Protein AF-A0AA40AKU8-F1 (afdb_monomer)

Sequence (70 aa):
MTPWLLVPLAVAVGVHCHGGIFNYTIDGSTIQRRWWGDPIRDVDHPYLACNRGIPLAAHTPTLHAPVRAG

Mean predicted aligned error: 12.61 Å

pLDDT: mean 71.83, std 14.51, range [42.47, 96.0]

Solvent-accessible surface area (backbone atoms only — not comparable to full-atom values): 5089 Å² total; per-residue (Å²): 138,83,82,84,81,83,73,81,81,75,78,77,75,74,79,81,79,54,71,55,53,50,60,52,70,56,98,88,42,81,43,82,45,70,42,54,28,77,82,81,87,54,94,84,43,97,35,66,91,73,48,81,40,48,90,81,54,92,57,83,80,79,77,76,78,86,75,80,89,132

Structure (mmCIF, N/CA/C/O backbone):
data_AF-A0AA40AKU8-F1
#
_entry.id   AF-A0AA40AKU8-F1
#
loop_
_atom_site.group_PDB
_atom_site.id
_atom_site.type_symbol
_atom_site.label_atom_id
_atom_site.label_alt_id
_atom_site.label_comp_id
_atom_site.label_asym_id
_atom_site.label_entity_id
_atom_site.label_seq_id
_atom_site.pdbx_PDB_ins_code
_atom_site.Cartn_x
_atom_site.Cartn_y
_atom_site.Cartn_z
_atom_site.occupancy
_atom_site.B_iso_or_equiv
_atom_site.a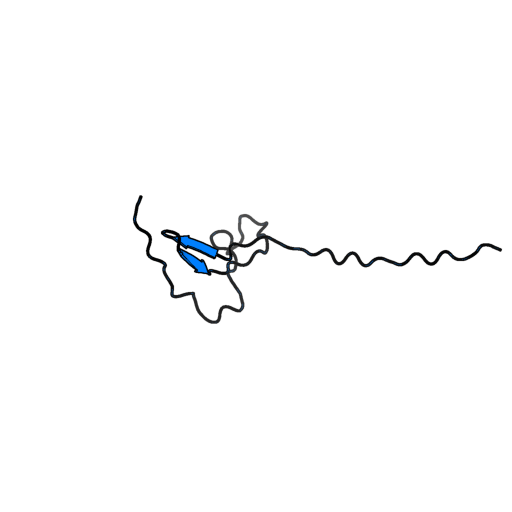uth_seq_id
_atom_site.auth_comp_id
_atom_site.auth_asym_id
_atom_site.auth_atom_id
_atom_site.pdbx_PDB_model_num
ATOM 1 N N . MET A 1 1 ? 28.611 49.695 -27.394 1.00 42.47 1 MET A N 1
ATOM 2 C CA . MET A 1 1 ? 29.231 48.676 -26.522 1.00 42.47 1 MET A CA 1
ATOM 3 C C . MET A 1 1 ? 28.151 48.224 -25.552 1.00 42.47 1 MET A C 1
ATOM 5 O O . MET A 1 1 ? 27.712 49.013 -24.730 1.00 42.47 1 MET A O 1
ATOM 9 N N . THR A 1 2 ? 27.590 47.046 -25.799 1.00 47.59 2 THR A N 1
ATOM 10 C CA . THR A 1 2 ? 26.339 46.521 -25.224 1.00 47.59 2 THR A CA 1
ATOM 11 C C . THR A 1 2 ? 26.584 45.925 -23.831 1.00 47.59 2 THR A C 1
ATOM 13 O O . THR A 1 2 ? 27.573 45.209 -23.673 1.00 47.59 2 THR A O 1
ATOM 16 N N . PRO A 1 3 ? 25.735 46.186 -22.818 1.00 54.62 3 PRO A N 1
ATOM 17 C CA . PRO A 1 3 ? 25.910 45.594 -21.499 1.00 54.62 3 PRO A CA 1
ATOM 18 C C . PRO A 1 3 ? 25.427 44.139 -21.507 1.00 54.62 3 PRO A C 1
ATOM 20 O O . PRO A 1 3 ? 24.361 43.817 -22.032 1.00 54.62 3 PRO A O 1
ATOM 23 N N . TRP A 1 4 ? 26.241 43.261 -20.929 1.00 53.78 4 TRP A N 1
ATOM 24 C CA . TRP A 1 4 ? 25.958 41.845 -20.745 1.00 53.78 4 TRP A CA 1
ATOM 25 C C . TRP A 1 4 ? 24.808 41.673 -19.749 1.00 53.78 4 TRP A C 1
ATOM 27 O O . TRP A 1 4 ? 24.971 41.920 -18.555 1.00 53.78 4 TRP A O 1
ATOM 37 N N . LEU A 1 5 ? 23.637 41.258 -20.237 1.00 55.44 5 LEU A N 1
ATOM 38 C CA . LEU A 1 5 ? 22.559 40.771 -19.381 1.00 55.44 5 LEU A CA 1
ATOM 39 C C . LEU A 1 5 ? 23.010 39.446 -18.749 1.00 55.44 5 LEU A C 1
ATOM 41 O O . LEU A 1 5 ? 23.112 38.427 -19.430 1.00 55.44 5 LEU A O 1
ATOM 45 N N . LEU A 1 6 ? 23.265 39.455 -17.442 1.00 56.75 6 LEU A N 1
ATOM 46 C CA . LEU A 1 6 ? 23.347 38.232 -16.650 1.00 56.75 6 LEU A CA 1
ATOM 47 C C . LEU A 1 6 ? 21.921 37.717 -16.446 1.00 56.75 6 LEU A C 1
ATOM 49 O O . LEU A 1 6 ? 21.175 38.242 -15.622 1.00 56.75 6 LEU A O 1
ATOM 53 N N . VAL A 1 7 ? 21.529 36.710 -17.223 1.00 62.38 7 VAL A N 1
ATOM 54 C CA . VAL A 1 7 ? 20.298 35.955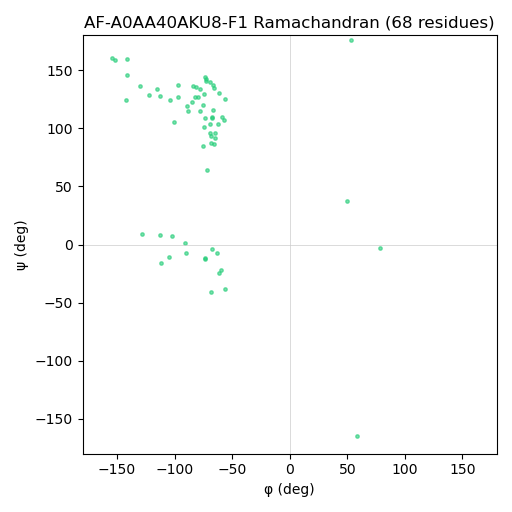 -16.974 1.00 62.38 7 VAL A CA 1
ATOM 55 C C . VAL A 1 7 ? 20.597 34.973 -15.839 1.00 62.38 7 VAL A C 1
ATOM 57 O O . VAL A 1 7 ? 21.435 34.088 -16.030 1.00 62.38 7 VAL A O 1
ATOM 60 N N . PRO A 1 8 ? 19.970 35.089 -14.654 1.00 57.72 8 PRO A N 1
ATOM 61 C CA . PRO A 1 8 ? 20.105 34.056 -13.644 1.00 57.72 8 PRO A CA 1
ATOM 62 C C . PRO A 1 8 ? 19.417 32.795 -14.173 1.00 57.72 8 PRO A C 1
ATOM 64 O O . PRO A 1 8 ? 18.208 32.782 -14.408 1.00 57.72 8 PRO A O 1
ATOM 67 N N . LEU A 1 9 ? 20.202 31.739 -14.389 1.00 55.97 9 LEU A N 1
ATOM 68 C CA . LEU A 1 9 ? 19.696 30.402 -14.669 1.00 55.97 9 LEU A CA 1
ATOM 69 C C . LEU A 1 9 ? 18.949 29.929 -13.418 1.00 55.97 9 LEU A C 1
ATOM 71 O O . LEU A 1 9 ? 19.546 29.395 -12.484 1.00 55.97 9 LEU A O 1
ATOM 75 N N . ALA A 1 10 ? 17.644 30.183 -13.371 1.00 55.84 10 ALA A N 1
ATOM 76 C CA . ALA A 1 10 ? 16.775 29.592 -12.375 1.00 55.84 10 ALA A CA 1
ATOM 77 C C . ALA A 1 10 ? 16.815 28.075 -12.590 1.00 55.84 10 ALA A C 1
ATOM 79 O O . ALA A 1 10 ? 16.237 27.553 -13.543 1.00 55.84 10 ALA A O 1
ATOM 80 N N . VAL A 1 11 ? 17.547 27.367 -11.728 1.00 56.97 11 VAL A N 1
ATOM 81 C CA . VAL A 1 11 ? 17.476 25.911 -11.647 1.00 56.97 11 VAL A CA 1
ATOM 82 C C . VAL A 1 11 ? 16.065 25.596 -11.168 1.00 56.97 11 VAL A C 1
ATOM 84 O O . VAL A 1 11 ? 15.764 25.665 -9.978 1.00 56.97 11 VAL A O 1
ATOM 87 N N . ALA A 1 12 ? 15.175 25.307 -12.113 1.00 53.16 12 ALA A N 1
ATOM 88 C CA . ALA A 1 12 ? 13.886 24.711 -11.830 1.00 53.16 12 ALA A CA 1
ATOM 89 C C . ALA A 1 12 ? 14.158 23.303 -11.293 1.00 53.16 12 ALA A C 1
ATOM 91 O O . ALA A 1 12 ? 14.227 22.333 -12.046 1.00 53.16 12 ALA A O 1
ATOM 92 N N . VAL A 1 13 ? 14.383 23.193 -9.982 1.00 52.41 13 VAL A N 1
ATOM 93 C CA . VAL A 1 13 ? 14.364 21.909 -9.289 1.00 52.41 13 VAL A CA 1
ATOM 94 C C . VAL A 1 13 ? 12.906 21.465 -9.334 1.00 52.41 13 VAL A C 1
ATOM 96 O O . VAL A 1 13 ? 12.098 21.841 -8.488 1.00 52.41 13 VAL A O 1
ATOM 99 N N . GLY A 1 14 ? 12.533 20.774 -10.411 1.00 43.12 14 GLY A N 1
ATOM 100 C CA . GLY A 1 14 ? 11.211 20.194 -10.561 1.00 43.12 14 GLY A CA 1
ATOM 101 C C . GLY A 1 14 ? 10.987 19.268 -9.381 1.00 43.12 14 GLY A C 1
ATOM 102 O O . GLY A 1 14 ? 11.610 18.210 -9.289 1.00 43.12 14 GLY A O 1
ATOM 103 N N . VAL A 1 15 ? 10.142 19.682 -8.442 1.00 48.66 15 VAL A N 1
ATOM 104 C CA . VAL A 1 15 ? 9.731 18.808 -7.355 1.00 48.66 15 VAL A CA 1
ATOM 105 C C . VAL A 1 15 ? 8.850 17.746 -8.002 1.00 48.66 15 VAL A C 1
ATOM 107 O O . VAL A 1 15 ? 7.670 17.969 -8.259 1.00 48.66 15 VAL A O 1
ATOM 110 N N . HIS A 1 16 ? 9.440 16.599 -8.335 1.00 55.31 16 HIS A N 1
ATOM 111 C CA . HIS A 1 16 ? 8.717 15.410 -8.774 1.00 55.31 16 HIS A CA 1
ATOM 112 C C . HIS A 1 16 ? 7.985 14.805 -7.567 1.00 55.31 16 HIS A C 1
ATOM 114 O O . HIS A 1 16 ? 8.293 13.706 -7.108 1.00 55.31 16 HIS A O 1
ATOM 120 N N . CYS A 1 17 ? 7.030 15.551 -7.010 1.00 49.97 17 CYS A N 1
ATOM 121 C CA . CYS A 1 17 ? 6.083 15.033 -6.037 1.00 49.97 17 CYS A CA 1
ATOM 122 C C . CYS A 1 17 ? 5.168 14.047 -6.763 1.00 49.97 17 CYS A C 1
ATOM 124 O O . CYS A 1 17 ? 4.165 14.438 -7.355 1.00 49.97 17 CYS A O 1
ATOM 126 N N . HIS A 1 18 ? 5.522 12.768 -6.737 1.00 72.81 18 HIS A N 1
ATOM 127 C CA . HIS A 1 18 ? 4.601 11.707 -7.111 1.00 72.81 18 HIS A CA 1
ATOM 128 C C . HIS A 1 18 ? 3.725 11.354 -5.898 1.00 72.81 18 HIS A C 1
ATOM 130 O O . HIS A 1 18 ? 4.202 11.309 -4.761 1.00 72.81 18 HIS A O 1
ATOM 136 N N . GLY A 1 19 ? 2.422 11.181 -6.127 1.00 74.38 19 GLY A N 1
ATOM 137 C CA . GLY A 1 19 ? 1.453 10.880 -5.072 1.00 74.38 19 GLY A CA 1
ATOM 138 C C . GLY A 1 19 ? 1.582 9.441 -4.572 1.00 74.38 19 GLY A C 1
ATOM 139 O O . GLY A 1 19 ? 1.840 8.531 -5.350 1.00 74.38 19 GLY A O 1
ATOM 140 N N . GLY A 1 20 ? 1.375 9.231 -3.274 1.00 78.75 20 GLY A N 1
ATOM 141 C CA . GLY A 1 20 ? 1.365 7.909 -2.648 1.00 78.75 20 GLY A CA 1
ATOM 142 C C . GLY A 1 20 ? 0.285 7.820 -1.575 1.00 78.75 20 GLY A C 1
ATOM 143 O O . GLY A 1 20 ?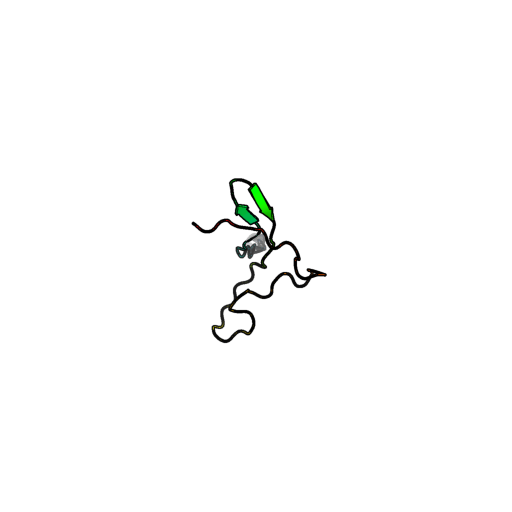 -0.189 8.840 -1.070 1.00 78.75 20 GLY A O 1
ATOM 144 N N . ILE A 1 21 ? -0.110 6.597 -1.224 1.00 80.81 21 ILE A N 1
ATOM 145 C CA . ILE A 1 21 ? -1.031 6.354 -0.110 1.00 80.81 21 ILE A CA 1
ATOM 146 C C . ILE A 1 21 ? -0.190 6.217 1.156 1.00 80.81 21 ILE A C 1
ATOM 148 O O . ILE A 1 21 ? 0.621 5.298 1.278 1.00 80.81 21 ILE A O 1
ATOM 152 N N . PHE A 1 22 ? -0.369 7.161 2.081 1.00 78.19 22 PHE A N 1
ATOM 153 C CA . PHE A 1 22 ? 0.381 7.231 3.341 1.00 78.19 22 PHE A CA 1
ATOM 154 C C . PHE A 1 22 ? -0.485 6.945 4.576 1.00 78.19 22 PHE A C 1
ATOM 156 O O . PHE A 1 22 ? 0.033 6.668 5.664 1.00 78.19 22 PHE A O 1
ATOM 163 N N . ASN A 1 23 ? -1.804 7.005 4.412 1.00 82.44 23 ASN A N 1
ATOM 164 C CA . ASN A 1 23 ? -2.788 6.774 5.452 1.00 82.44 23 ASN A CA 1
ATOM 165 C C . ASN A 1 23 ? -4.124 6.306 4.857 1.00 82.44 23 ASN A C 1
ATOM 167 O O . ASN A 1 23 ? -4.395 6.470 3.670 1.00 82.44 23 ASN A O 1
ATOM 171 N N . TYR A 1 24 ? -4.935 5.691 5.705 1.00 84.56 24 TYR A N 1
ATOM 172 C CA . TYR A 1 24 ? -6.334 5.365 5.445 1.00 84.56 24 TYR A CA 1
ATOM 173 C C . TYR A 1 24 ? -7.078 5.349 6.780 1.00 84.56 24 TYR A C 1
ATOM 175 O O . TYR A 1 24 ? -6.458 5.226 7.837 1.00 84.56 24 TYR A O 1
ATOM 183 N N . THR A 1 25 ? -8.397 5.498 6.738 1.00 88.75 25 THR A N 1
ATOM 184 C CA . THR A 1 25 ? -9.228 5.626 7.939 1.00 88.75 25 THR A CA 1
ATOM 185 C C . THR A 1 25 ? -10.163 4.430 8.054 1.00 88.75 25 THR A C 1
ATOM 187 O O . THR A 1 25 ? -10.809 4.067 7.074 1.00 88.75 25 THR A O 1
ATOM 190 N N . ILE A 1 26 ? -10.262 3.843 9.247 1.00 89.31 26 ILE A N 1
ATOM 191 C CA . ILE A 1 26 ? -11.275 2.833 9.594 1.00 89.31 26 ILE A CA 1
ATOM 192 C C . ILE A 1 26 ? -12.051 3.351 10.799 1.00 89.31 26 ILE A C 1
ATOM 194 O O . ILE A 1 26 ? -11.436 3.758 11.781 1.00 89.31 26 ILE A O 1
ATOM 198 N N . ASP A 1 27 ? -13.386 3.357 10.726 1.00 89.81 27 ASP A N 1
ATOM 199 C CA . ASP A 1 27 ? -14.258 3.790 11.831 1.00 89.81 27 ASP A CA 1
ATOM 200 C C . ASP A 1 27 ? -13.856 5.169 12.420 1.00 89.81 27 ASP A C 1
ATOM 202 O O . ASP A 1 27 ? -13.870 5.388 13.629 1.00 89.81 27 ASP A O 1
ATOM 206 N N . GLY A 1 28 ? -13.426 6.108 11.565 1.00 88.88 28 GLY A N 1
ATOM 207 C CA . GLY A 1 28 ? -12.966 7.447 11.974 1.00 88.88 28 GLY A CA 1
ATOM 208 C C . GLY A 1 28 ? -11.540 7.516 12.545 1.00 88.88 28 GLY A C 1
ATOM 209 O O . GLY A 1 28 ? -11.047 8.610 12.811 1.00 88.88 28 GLY A O 1
ATOM 210 N N . SER A 1 29 ? -10.848 6.383 12.685 1.00 85.50 29 SER A N 1
ATOM 211 C CA . SER A 1 29 ? -9.465 6.305 13.170 1.00 85.50 29 SER A CA 1
ATOM 212 C C . SER A 1 29 ? -8.458 6.235 12.020 1.00 85.50 29 SER A C 1
ATOM 214 O O . SER A 1 29 ? -8.553 5.365 11.153 1.00 85.50 29 SER A O 1
ATOM 216 N N . THR A 1 30 ? -7.468 7.131 12.019 1.00 86.56 30 THR A N 1
ATOM 217 C CA . THR A 1 30 ? -6.412 7.178 10.995 1.00 86.56 30 THR A CA 1
ATOM 218 C C . THR A 1 30 ? -5.339 6.125 11.255 1.00 86.56 30 THR A C 1
ATOM 220 O O . THR A 1 30 ? -4.708 6.108 12.310 1.00 86.56 30 THR A O 1
ATOM 223 N N . ILE A 1 31 ? -5.058 5.304 10.247 1.00 82.06 31 ILE A N 1
ATOM 224 C CA . ILE A 1 31 ? -3.994 4.303 10.248 1.00 82.06 31 ILE A CA 1
ATOM 225 C C . ILE A 1 31 ? -2.931 4.717 9.238 1.00 82.06 31 ILE A C 1
ATOM 227 O O . ILE A 1 31 ? -3.222 4.976 8.070 1.00 82.06 31 ILE A O 1
ATOM 231 N N . GLN A 1 32 ? -1.675 4.766 9.677 1.00 76.75 32 GLN A N 1
ATOM 232 C CA . GLN A 1 32 ? -0.555 5.061 8.791 1.00 76.75 32 GLN A CA 1
ATOM 233 C C . GLN A 1 32 ? -0.106 3.801 8.043 1.00 76.75 32 GLN A C 1
ATOM 235 O O . GLN A 1 32 ? 0.225 2.780 8.645 1.00 76.75 32 GLN A O 1
ATOM 240 N N . ARG A 1 33 ? -0.035 3.893 6.714 1.00 72.12 33 ARG A N 1
ATOM 241 C CA . ARG A 1 33 ? 0.651 2.923 5.853 1.00 72.12 33 ARG A CA 1
ATOM 242 C C . ARG A 1 33 ? 1.331 3.673 4.746 1.00 72.12 33 ARG A C 1
ATOM 244 O O . ARG A 1 33 ? 0.668 4.369 4.004 1.00 72.12 33 ARG A O 1
ATOM 251 N N . ARG A 1 34 ? 2.631 3.488 4.594 1.00 68.75 34 ARG A N 1
ATOM 252 C CA . ARG A 1 34 ? 3.406 4.207 3.592 1.00 68.75 34 ARG A CA 1
ATOM 253 C C . ARG A 1 34 ? 3.626 3.294 2.383 1.00 68.75 34 ARG A C 1
ATOM 255 O O 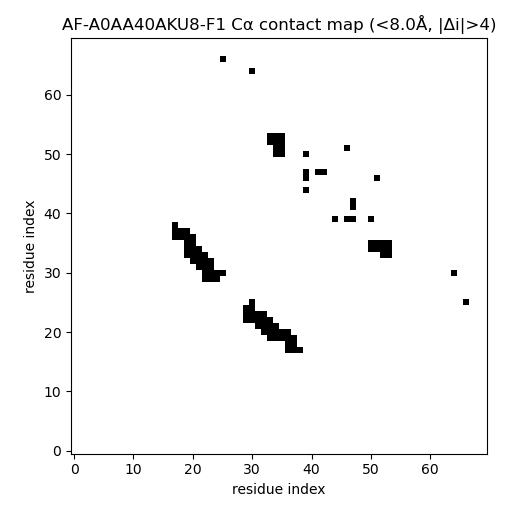. ARG A 1 34 ? 4.383 2.335 2.449 1.00 68.75 34 ARG A O 1
ATOM 262 N N . TRP A 1 35 ? 2.897 3.562 1.306 1.00 70.12 35 TRP A N 1
ATOM 263 C CA . TRP A 1 35 ? 3.117 2.983 -0.017 1.00 70.12 35 TRP A CA 1
ATOM 264 C C . TRP A 1 35 ? 3.930 3.997 -0.821 1.00 70.12 35 TRP A C 1
ATOM 266 O O . TRP A 1 35 ? 3.703 5.203 -0.714 1.00 70.12 35 TRP A O 1
ATOM 27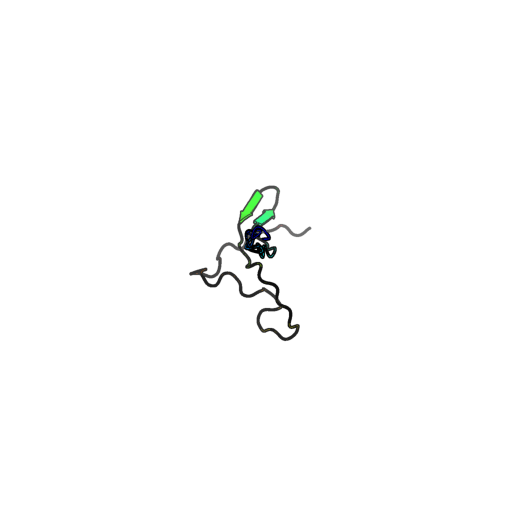6 N N . TRP A 1 36 ? 4.933 3.529 -1.561 1.00 71.44 36 TRP A N 1
ATOM 277 C CA . TRP A 1 36 ? 5.812 4.424 -2.310 1.00 71.44 36 TRP A CA 1
ATOM 278 C C . TRP A 1 36 ? 5.085 5.015 -3.520 1.00 71.44 36 TRP A C 1
ATOM 280 O O . TRP A 1 36 ? 4.261 4.341 -4.133 1.00 71.44 36 TRP A O 1
ATOM 290 N N . GLY A 1 37 ? 5.355 6.288 -3.813 1.00 73.00 37 GLY A N 1
ATOM 291 C CA . GLY A 1 37 ? 4.594 7.069 -4.790 1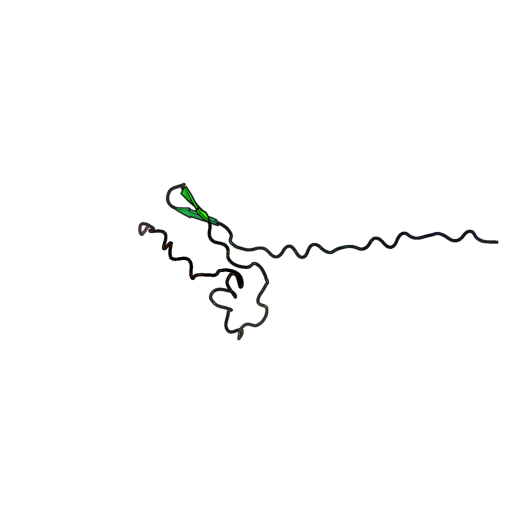.00 73.00 37 GLY A CA 1
ATOM 292 C C . GLY A 1 37 ? 5.123 7.011 -6.220 1.00 73.00 37 GLY A C 1
ATOM 293 O O . GLY A 1 37 ? 4.468 7.538 -7.113 1.00 73.00 37 GLY A O 1
ATOM 294 N N . ASP A 1 38 ? 6.289 6.403 -6.465 1.00 79.94 38 ASP A N 1
ATOM 295 C CA . ASP A 1 38 ? 6.849 6.384 -7.820 1.00 79.94 38 ASP A CA 1
ATOM 296 C C . ASP A 1 38 ? 5.908 5.648 -8.789 1.00 79.94 38 ASP A C 1
ATOM 298 O O . ASP A 1 38 ? 5.452 4.536 -8.489 1.00 79.94 38 ASP A O 1
ATOM 302 N N . PRO A 1 39 ? 5.603 6.252 -9.950 1.00 81.69 39 PRO A N 1
ATOM 303 C CA . PRO A 1 39 ? 4.659 5.690 -10.894 1.00 81.69 39 PRO A CA 1
ATOM 304 C C . PRO A 1 39 ? 5.284 4.503 -11.624 1.00 81.69 39 PRO A C 1
ATOM 306 O O . PRO A 1 39 ? 6.351 4.612 -12.231 1.00 81.69 39 PRO A O 1
ATOM 309 N N . ILE A 1 40 ? 4.564 3.387 -11.634 1.00 84.69 40 ILE A N 1
ATOM 310 C CA . ILE A 1 40 ? 4.849 2.257 -12.515 1.00 84.69 40 ILE A CA 1
ATOM 311 C C . ILE A 1 40 ? 4.170 2.543 -13.856 1.00 84.69 40 ILE A C 1
ATOM 313 O O . ILE A 1 40 ? 2.967 2.787 -13.905 1.00 84.69 40 ILE A O 1
ATOM 317 N N . ARG A 1 41 ? 4.950 2.563 -14.941 1.00 88.75 41 ARG A N 1
ATOM 318 C CA . ARG A 1 41 ? 4.467 2.880 -16.301 1.00 88.75 41 ARG A CA 1
ATOM 319 C C . ARG A 1 41 ? 4.345 1.662 -17.214 1.00 88.75 41 ARG A C 1
ATOM 321 O O . ARG A 1 41 ? 3.805 1.781 -18.305 1.00 88.75 41 ARG A O 1
ATOM 328 N N . ASP A 1 42 ? 4.875 0.531 -16.773 1.00 91.88 42 ASP A N 1
ATOM 329 C CA . ASP A 1 42 ? 4.888 -0.727 -17.506 1.00 91.88 42 ASP A CA 1
ATOM 330 C C . ASP A 1 42 ? 3.830 -1.666 -16.915 1.00 91.88 42 ASP A C 1
ATOM 332 O O . ASP A 1 42 ? 3.825 -1.922 -15.708 1.00 91.88 42 ASP A O 1
ATOM 336 N N . VAL A 1 43 ? 2.922 -2.143 -17.766 1.00 92.44 43 VAL A N 1
ATOM 337 C CA . VAL A 1 43 ? 1.822 -3.040 -17.381 1.00 92.44 43 VAL A CA 1
ATOM 338 C C . VAL A 1 43 ? 2.292 -4.471 -17.099 1.00 92.44 43 VAL A C 1
ATOM 340 O O . VAL A 1 43 ? 1.553 -5.235 -16.490 1.00 92.44 43 VAL A O 1
ATOM 343 N N . ASP A 1 44 ? 3.526 -4.817 -17.465 1.00 96.00 44 ASP A N 1
ATOM 344 C CA . ASP A 1 44 ? 4.129 -6.118 -17.165 1.00 96.00 44 ASP A CA 1
ATOM 345 C C . ASP A 1 44 ? 5.123 -6.040 -15.986 1.00 96.00 44 ASP A C 1
ATOM 347 O O . ASP A 1 44 ? 5.807 -7.012 -15.654 1.00 96.00 44 ASP A O 1
ATOM 351 N N . HIS A 1 45 ? 5.204 -4.893 -15.296 1.00 86.38 45 HIS A N 1
ATOM 352 C CA . HIS A 1 45 ? 6.136 -4.700 -14.187 1.00 86.38 45 HIS A CA 1
ATOM 353 C C . HIS A 1 45 ? 5.797 -5.620 -12.994 1.00 86.38 45 HIS A C 1
ATOM 355 O O . HIS A 1 45 ? 4.661 -5.608 -12.511 1.00 86.38 45 HIS A O 1
ATOM 361 N N . PRO A 1 46 ? 6.775 -6.308 -12.369 1.00 87.69 46 PRO A N 1
ATOM 362 C CA . PRO A 1 46 ? 6.536 -7.271 -11.277 1.00 87.69 46 PRO A CA 1
ATOM 363 C C . PRO A 1 46 ? 5.934 -6.671 -9.993 1.00 87.69 46 PRO A C 1
ATOM 365 O O . PRO A 1 46 ? 5.577 -7.394 -9.068 1.00 87.69 46 PRO A O 1
ATOM 368 N N . TYR A 1 47 ? 5.829 -5.345 -9.920 1.00 85.00 47 TYR A N 1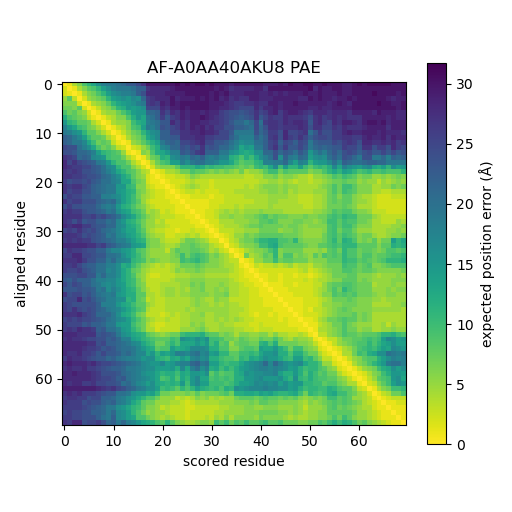
ATOM 369 C CA . TYR A 1 47 ? 5.271 -4.613 -8.781 1.00 85.00 47 TYR A CA 1
ATOM 370 C C . TYR A 1 47 ? 3.959 -3.906 -9.120 1.00 85.00 47 TYR A C 1
ATOM 372 O O . TYR A 1 47 ? 3.476 -3.132 -8.302 1.00 85.00 47 TYR A O 1
ATOM 380 N N . LEU A 1 48 ? 3.371 -4.145 -10.297 1.00 85.06 48 LEU A N 1
ATOM 381 C CA . LEU A 1 48 ? 2.173 -3.428 -10.736 1.00 85.06 48 LEU A CA 1
ATOM 382 C C . LEU A 1 48 ? 1.013 -3.552 -9.733 1.00 85.06 48 LEU A C 1
ATOM 384 O O . LEU A 1 48 ? 0.322 -2.573 -9.475 1.00 85.06 48 LEU A O 1
ATOM 388 N N . ALA A 1 49 ? 0.836 -4.729 -9.124 1.00 85.06 49 ALA A N 1
ATOM 389 C CA . ALA A 1 49 ? -0.287 -4.999 -8.227 1.00 85.06 49 ALA A CA 1
ATOM 390 C C . ALA A 1 49 ? -0.243 -4.215 -6.899 1.00 85.06 49 ALA A C 1
ATOM 392 O O . ALA A 1 49 ? -1.277 -3.742 -6.436 1.00 85.06 49 ALA A O 1
ATOM 393 N N . CYS A 1 50 ? 0.934 -4.075 -6.275 1.00 79.31 50 CYS A N 1
ATOM 394 C CA . CYS A 1 50 ? 1.070 -3.518 -4.914 1.00 79.31 50 CYS A CA 1
ATOM 395 C C . CYS A 1 50 ? 2.099 -2.378 -4.801 1.00 79.31 50 CYS A C 1
ATOM 397 O O . CYS A 1 50 ? 2.443 -1.955 -3.695 1.00 79.31 50 CYS A O 1
ATOM 399 N N . ASN A 1 51 ? 2.610 -1.891 -5.932 1.00 83.25 51 ASN A N 1
ATOM 400 C CA . ASN A 1 51 ? 3.807 -1.057 -6.026 1.00 83.25 51 ASN A CA 1
ATOM 401 C C . ASN A 1 51 ? 5.033 -1.700 -5.322 1.00 83.25 51 ASN A C 1
ATOM 403 O O . ASN A 1 51 ? 4.965 -2.772 -4.721 1.00 83.25 51 ASN A O 1
ATOM 407 N N . ARG A 1 52 ? 6.208 -1.072 -5.411 1.00 73.94 52 ARG A N 1
ATOM 408 C CA . ARG A 1 52 ? 7.476 -1.577 -4.853 1.00 73.94 52 ARG A CA 1
ATOM 409 C C . ARG A 1 52 ? 7.505 -1.599 -3.311 1.00 73.94 52 ARG A C 1
ATOM 411 O O . ARG A 1 52 ? 8.482 -2.056 -2.722 1.00 73.94 52 ARG A O 1
ATOM 418 N N . GLY A 1 53 ? 6.457 -1.107 -2.642 1.00 67.62 53 GLY A N 1
ATOM 419 C CA . GLY A 1 53 ? 6.488 -0.835 -1.203 1.00 67.62 53 GLY A CA 1
ATOM 420 C C . GLY A 1 53 ? 7.597 0.164 -0.848 1.00 67.62 53 GLY A C 1
ATOM 421 O O . GLY A 1 53 ? 8.135 0.841 -1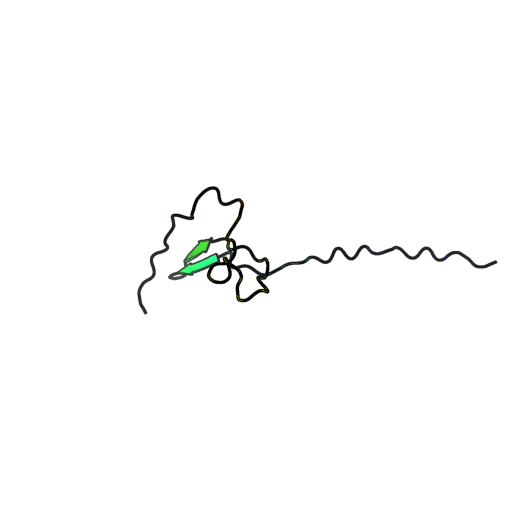.720 1.00 67.62 53 GLY A O 1
ATOM 422 N N . ILE A 1 54 ? 7.952 0.284 0.433 1.00 64.94 54 ILE A N 1
ATOM 423 C CA . ILE A 1 54 ? 9.088 1.118 0.858 1.00 64.94 54 ILE A CA 1
ATOM 424 C C . ILE A 1 54 ? 10.346 0.241 0.846 1.00 64.94 54 ILE A C 1
ATOM 426 O O . ILE A 1 54 ? 10.412 -0.691 1.645 1.00 64.94 54 ILE A O 1
ATOM 430 N N . PRO A 1 55 ? 11.383 0.555 0.050 1.00 59.91 55 PRO A N 1
ATOM 431 C CA . PRO A 1 55 ? 12.632 -0.216 0.046 1.00 59.91 55 PRO A CA 1
ATOM 432 C C . PRO A 1 55 ? 13.357 -0.222 1.404 1.00 59.91 55 PRO A C 1
ATOM 434 O O . PRO A 1 55 ? 14.126 -1.126 1.697 1.00 59.91 55 PRO A O 1
ATOM 437 N N . LEU A 1 56 ? 13.103 0.800 2.227 1.00 57.72 56 LEU A N 1
ATOM 438 C CA . LEU A 1 56 ? 13.627 0.971 3.586 1.00 57.72 56 LEU A CA 1
ATOM 439 C C . LEU A 1 56 ? 12.722 0.376 4.679 1.00 57.72 56 LEU A C 1
ATOM 441 O O . LEU A 1 56 ? 13.027 0.524 5.862 1.00 57.72 56 LEU A O 1
ATOM 445 N N . ALA A 1 57 ? 11.591 -0.248 4.331 1.00 60.06 57 ALA A N 1
ATOM 446 C CA . ALA A 1 57 ? 10.813 -0.975 5.325 1.00 60.06 57 ALA A CA 1
ATOM 447 C C . ALA A 1 57 ? 11.606 -2.220 5.734 1.00 60.06 57 ALA A C 1
ATOM 449 O O . ALA A 1 57 ? 11.653 -3.204 5.005 1.00 60.06 57 ALA A O 1
ATOM 450 N N . ALA A 1 58 ? 12.225 -2.168 6.914 1.00 52.16 58 ALA A N 1
ATOM 451 C CA . ALA A 1 58 ? 12.979 -3.288 7.476 1.00 52.16 58 ALA A CA 1
ATOM 452 C C . ALA A 1 58 ? 12.109 -4.543 7.684 1.00 52.16 58 ALA A C 1
ATOM 454 O O . ALA A 1 58 ? 12.625 -5.656 7.742 1.00 52.16 58 ALA A O 1
ATOM 455 N N . HIS A 1 59 ? 10.788 -4.363 7.778 1.00 54.72 59 HIS A N 1
ATOM 456 C CA . HIS A 1 59 ? 9.830 -5.432 8.010 1.00 54.72 59 HIS A CA 1
ATOM 457 C C . HIS A 1 59 ? 8.560 -5.213 7.200 1.00 54.72 59 HIS A C 1
ATOM 459 O O . HIS A 1 59 ? 8.090 -4.081 7.041 1.00 54.72 59 HIS A O 1
ATOM 465 N N . THR A 1 60 ? 7.963 -6.317 6.754 1.00 59.56 60 THR A N 1
ATOM 466 C CA . THR A 1 60 ? 6.586 -6.311 6.273 1.00 59.56 60 THR A CA 1
ATOM 467 C C . THR A 1 60 ? 5.696 -5.764 7.393 1.00 59.56 60 THR A C 1
ATOM 469 O O . THR A 1 60 ? 5.746 -6.284 8.508 1.00 59.56 60 THR A O 1
ATOM 472 N N . PRO A 1 61 ? 4.898 -4.713 7.147 1.00 62.78 61 PRO A N 1
ATOM 473 C CA . PRO A 1 61 ? 4.007 -4.155 8.158 1.00 62.78 61 PRO A CA 1
ATOM 474 C C . PRO A 1 61 ? 3.021 -5.219 8.652 1.00 62.78 61 PRO A C 1
ATOM 476 O O . PRO A 1 61 ? 2.102 -5.603 7.929 1.00 62.78 61 PRO A O 1
ATOM 479 N N . THR A 1 62 ? 3.207 -5.652 9.899 1.00 59.88 62 THR A N 1
ATOM 480 C CA . THR A 1 62 ? 2.410 -6.683 10.585 1.00 59.88 62 THR A CA 1
ATOM 481 C C . THR A 1 62 ? 1.018 -6.202 10.992 1.00 59.88 62 THR A C 1
ATOM 483 O O . THR A 1 62 ? 0.163 -7.008 11.352 1.00 59.88 62 THR A O 1
ATOM 486 N N . LEU A 1 63 ? 0.760 -4.892 10.914 1.00 64.44 63 LEU A N 1
ATOM 487 C CA . LEU A 1 63 ? -0.529 -4.299 11.249 1.00 64.44 63 LEU A CA 1
ATOM 488 C C . LEU A 1 63 ? -1.557 -4.561 10.135 1.00 64.44 63 LEU A C 1
ATOM 490 O O . LEU A 1 63 ? -1.758 -3.730 9.243 1.00 64.44 63 LEU A O 1
ATOM 494 N N . HIS A 1 64 ? -2.215 -5.716 10.171 1.00 73.06 64 HIS A N 1
ATOM 495 C CA . HIS A 1 64 ? -3.481 -5.905 9.468 1.00 73.06 64 HIS A CA 1
ATOM 496 C C . HIS A 1 64 ? -4.553 -5.151 10.248 1.00 73.06 64 HIS A C 1
ATOM 498 O O . HIS A 1 64 ? -4.893 -5.533 11.365 1.00 73.06 64 HIS A O 1
ATOM 504 N N . ALA A 1 65 ? -5.033 -4.040 9.695 1.00 77.62 65 ALA A N 1
ATOM 505 C CA . ALA A 1 65 ? -6.090 -3.291 10.343 1.00 77.62 65 ALA A CA 1
ATOM 506 C C . ALA A 1 65 ? -7.420 -4.035 10.138 1.00 77.62 65 ALA A C 1
ATOM 508 O O . ALA A 1 65 ? -7.799 -4.268 8.986 1.00 77.62 65 ALA A O 1
ATOM 509 N N . PRO A 1 66 ? -8.106 -4.456 11.215 1.00 83.38 66 PRO A N 1
ATOM 510 C CA . PRO A 1 66 ? -9.394 -5.111 11.085 1.00 83.38 66 PRO A CA 1
ATOM 511 C C . PRO A 1 66 ? -10.414 -4.108 10.548 1.00 83.38 66 P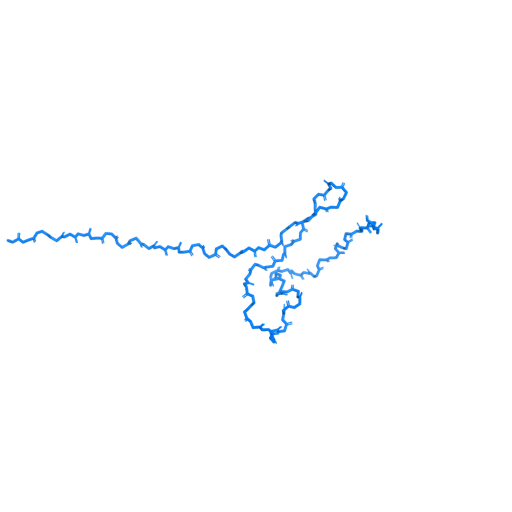RO A C 1
ATOM 513 O O . PRO A 1 66 ? -10.458 -2.960 10.985 1.00 83.38 66 PRO A O 1
ATOM 516 N N . VAL A 1 67 ? -11.243 -4.556 9.613 1.00 86.62 67 VAL A N 1
ATOM 517 C CA . VAL A 1 67 ? -12.352 -3.780 9.061 1.00 86.62 67 VAL A CA 1
ATOM 518 C C . VAL A 1 67 ? -13.609 -4.637 9.122 1.00 86.62 67 VAL A C 1
ATOM 520 O O . VAL A 1 67 ? -13.561 -5.838 8.843 1.00 86.62 67 VAL A O 1
ATOM 523 N N . ARG A 1 68 ? -14.728 -4.044 9.545 1.00 90.56 68 ARG A N 1
ATOM 524 C CA . ARG A 1 68 ? -16.031 -4.717 9.503 1.00 90.56 68 ARG A CA 1
ATOM 525 C C . ARG A 1 68 ? -16.494 -4.791 8.053 1.00 90.56 68 ARG A C 1
ATOM 527 O O . ARG A 1 68 ? -16.284 -3.851 7.298 1.00 90.56 68 ARG A O 1
ATOM 534 N N . ALA A 1 69 ? -17.096 -5.911 7.672 1.00 91.12 69 ALA A N 1
ATOM 535 C CA . ALA A 1 69 ? -17.722 -6.017 6.363 1.00 91.12 69 ALA A CA 1
ATOM 536 C C . ALA A 1 69 ? -18.978 -5.133 6.307 1.00 91.12 69 ALA A C 1
ATOM 538 O O . ALA A 1 69 ? -19.751 -5.117 7.269 1.00 91.12 69 ALA A O 1
ATOM 539 N N . GLY A 1 70 ? -19.184 -4.470 5.167 1.00 84.06 70 GLY A N 1
ATOM 540 C CA . GLY A 1 70 ? -20.267 -3.502 4.948 1.00 84.06 70 GLY A CA 1
ATOM 541 C C . GLY A 1 70 ? -19.798 -2.064 5.097 1.00 84.06 70 GLY A C 1
ATOM 542 O O . GLY A 1 70 ? -20.693 -1.198 5.162 1.00 84.06 70 GLY A O 1
#

Radius of gyration: 21.39 Å; Cα contacts (8 Å, |Δi|>4): 50; chains: 1; bounding box: 50×56×40 Å

Foldseek 3Di:
DDDDDPDPPPPCPPPPPADWQQWDDAPNRIDGATADRDDDPDPPDPQVPRHPGDPPPPDDPPDPDDHDDD

Organism: NCBI:txid1954250

Secondary structure (DSSP, 8-state):
----------------------EEEETTEEEE-----PPP--TT-TTTTT----TT-SS-----------